Protein AF-A0A844GC72-F1 (afdb_monomer_lite)

Radius of gyration: 29.21 Å; chains: 1; bounding box: 43×80×66 Å

Organism: NCBI:txid2675226

Sequence (151 aa):
MRKPRNVMHNGGTLAPHCAHASPTTEISMTRQHRLGLCTLITAALLAPLSARAASAKATQALNCQVPSAANGYRGNCPYLSDVLKGDKTFRTAFKKTLRANQVPELAGPEGPMSPVNVGNQVYISGNRCEAHNCGSHNYVIIYSPTTQRLA

pLDDT: mean 78.34, std 23.06, range [32.34, 98.0]

Foldseek 3Di:
DDDDDDDDDDDDDDDDDDDDDDDDDDPDDDDDDDDDDDDDDDPDDPPPPPP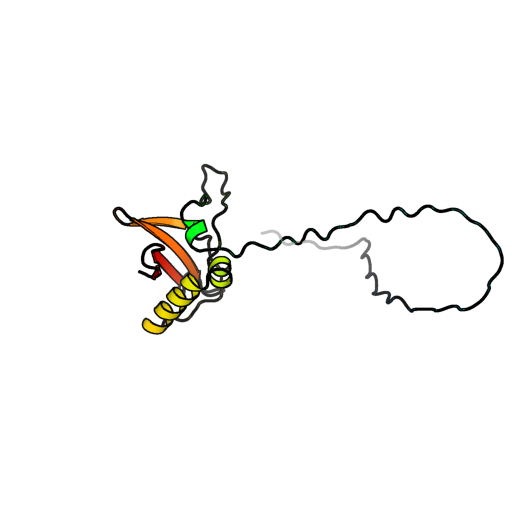PPQQDALVVQQPWDQQDVVVVRDIDAAAPVSNCRRPPLLVVQVVVVCVVVVHDDADADWDGWHWDDDPPAIWIKIKDAHHPPRVPGMDIWTAHPVVSHTD

Secondary structure (DSSP, 8-state):
-------------PPP-PPP---------------------------------PPP-GGGGGS-----GGGTT---PPBHHHHHHH-HHHHHHHHHHHHHTTPPPP-S--PBPEEEEETTEEEEEEEEE-TT-TTTSEEEEEEETTTTEE-

InterPro domains:
  IPR036501 Inhibitor of vertebrate lysozyme superfamily [G3DSA:3.40.1420.10] (76-151)
  IPR036501 Inhibitor of vertebrate lysozyme superfamily [SSF89872] (84-148)
  IPR061272 Inhibitor of vertebrate lysozyme (Ivy)-like domain [PF08816] (90-150)

Structure (mmCIF, N/CA/C/O backbone):
data_AF-A0A844GC72-F1
#
_entry.id   AF-A0A844GC72-F1
#
loop_
_atom_site.group_PDB
_atom_site.id
_atom_site.type_symbol
_atom_site.label_atom_id
_atom_site.label_alt_id
_atom_site.label_comp_id
_atom_site.label_asym_id
_atom_site.label_entity_id
_atom_site.label_seq_id
_atom_site.pdbx_PDB_ins_code
_atom_site.Cartn_x
_atom_site.Cartn_y
_atom_site.Cartn_z
_atom_site.occupancy
_atom_site.B_iso_or_equiv
_atom_site.auth_seq_id
_atom_site.auth_comp_id
_atom_site.auth_asym_id
_atom_site.auth_atom_id
_atom_site.pdbx_PDB_model_num
ATOM 1 N N . MET A 1 1 ? 15.161 1.673 -54.551 1.00 44.09 1 MET A N 1
ATOM 2 C CA . MET A 1 1 ? 16.458 2.341 -54.805 1.00 44.09 1 MET A CA 1
ATOM 3 C C . MET A 1 1 ? 16.216 3.750 -55.332 1.00 44.09 1 MET A C 1
ATOM 5 O O . MET A 1 1 ? 15.608 3.868 -56.384 1.00 44.09 1 MET A O 1
ATOM 9 N N . ARG A 1 2 ? 16.683 4.790 -54.626 1.00 39.84 2 ARG A N 1
ATOM 10 C CA . ARG A 1 2 ? 17.186 6.067 -55.178 1.00 39.84 2 ARG A CA 1
ATOM 11 C C . ARG A 1 2 ? 17.942 6.803 -54.058 1.00 39.84 2 ARG A C 1
ATOM 13 O O . ARG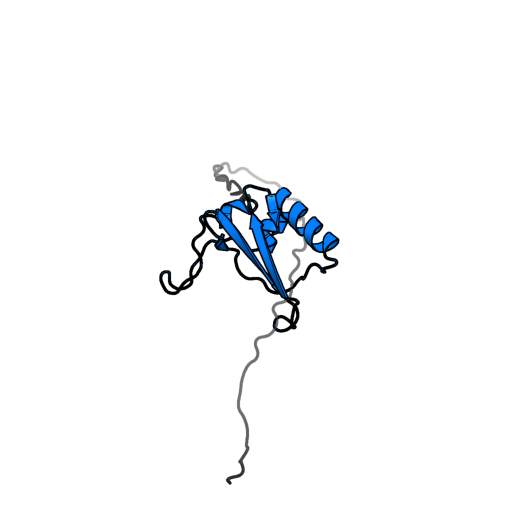 A 1 2 ? 17.446 6.921 -52.945 1.00 39.84 2 ARG A O 1
ATOM 20 N N . LYS A 1 3 ? 19.185 7.167 -54.371 1.00 38.62 3 LYS A N 1
ATOM 21 C CA . LYS A 1 3 ? 20.247 7.753 -53.530 1.00 38.62 3 LYS A CA 1
ATOM 22 C C . LYS A 1 3 ? 20.084 9.295 -53.456 1.00 38.62 3 LYS A C 1
ATOM 24 O O . LYS A 1 3 ? 19.447 9.841 -54.356 1.00 38.62 3 LYS A O 1
ATOM 29 N N . PRO A 1 4 ? 20.615 9.999 -52.431 1.00 46.88 4 PRO A N 1
ATOM 30 C CA . PRO A 1 4 ? 20.234 11.381 -52.128 1.00 46.88 4 PRO A CA 1
ATOM 31 C C . PRO A 1 4 ? 21.091 12.426 -52.863 1.00 46.88 4 PRO A C 1
ATOM 33 O O . PRO A 1 4 ? 22.172 12.119 -53.368 1.00 46.88 4 PRO A O 1
ATOM 36 N N . ARG A 1 5 ? 20.629 13.685 -52.855 1.00 43.41 5 ARG A N 1
ATOM 37 C CA . ARG A 1 5 ? 21.448 14.879 -53.118 1.00 43.41 5 ARG A CA 1
ATOM 38 C C . ARG A 1 5 ? 21.352 15.851 -51.945 1.00 43.41 5 ARG A C 1
ATOM 40 O O . ARG A 1 5 ? 20.260 16.232 -51.544 1.00 43.41 5 ARG A O 1
ATOM 47 N N . ASN A 1 6 ? 22.525 16.245 -51.459 1.00 41.19 6 ASN A N 1
ATOM 48 C CA . ASN A 1 6 ? 22.773 17.450 -50.672 1.00 41.19 6 ASN A CA 1
ATOM 49 C C . ASN A 1 6 ? 22.884 18.667 -51.611 1.00 41.19 6 ASN A C 1
ATOM 51 O O . ASN A 1 6 ? 23.333 18.496 -52.744 1.00 41.19 6 ASN A O 1
ATOM 55 N N . VAL A 1 7 ? 22.536 19.867 -51.124 1.00 42.59 7 VAL A N 1
ATOM 56 C CA . VAL A 1 7 ? 23.452 21.007 -50.851 1.00 42.59 7 VAL A CA 1
ATOM 57 C C . VAL A 1 7 ? 22.656 22.223 -50.309 1.00 42.59 7 VAL A C 1
ATOM 59 O O . VAL A 1 7 ? 21.811 22.785 -50.990 1.00 42.59 7 VAL A O 1
ATOM 62 N N . MET A 1 8 ? 22.958 22.540 -49.042 1.00 34.31 8 MET A N 1
ATOM 63 C CA . MET A 1 8 ? 23.214 23.813 -48.321 1.00 34.31 8 MET A CA 1
ATOM 64 C C . MET A 1 8 ? 22.430 25.152 -48.472 1.00 34.31 8 MET A C 1
ATOM 66 O O . MET A 1 8 ? 22.413 25.773 -49.524 1.00 34.31 8 MET A O 1
ATOM 70 N N . HIS A 1 9 ? 22.066 25.651 -47.268 1.00 39.12 9 HIS A N 1
ATOM 71 C CA . HIS A 1 9 ? 22.298 26.969 -46.609 1.00 39.12 9 HIS A CA 1
ATOM 72 C C . HIS A 1 9 ? 21.443 28.227 -46.886 1.00 39.12 9 HIS A C 1
ATOM 74 O O . HIS A 1 9 ? 21.596 28.892 -47.904 1.00 39.12 9 HIS A O 1
ATOM 80 N N . ASN A 1 10 ? 20.687 28.630 -45.846 1.00 34.66 10 ASN A N 1
ATOM 81 C CA . ASN A 1 10 ? 20.676 29.919 -45.098 1.00 34.66 10 ASN A CA 1
ATOM 82 C C . ASN A 1 10 ? 19.338 30.001 -44.321 1.00 34.66 10 ASN A C 1
ATOM 84 O O . ASN A 1 10 ? 18.323 29.579 -44.855 1.00 34.66 10 ASN A O 1
ATOM 88 N N . GLY A 1 11 ? 19.185 30.500 -43.092 1.00 32.34 11 GLY A N 1
ATOM 89 C CA . GLY A 1 11 ? 20.058 31.146 -42.117 1.00 32.34 11 GLY A CA 1
ATOM 90 C C . GLY A 1 11 ? 19.199 31.618 -40.917 1.00 32.34 11 GLY A C 1
ATOM 91 O O . GLY A 1 11 ? 18.008 31.864 -41.085 1.00 32.34 11 GLY A O 1
ATOM 92 N N . GLY A 1 12 ? 19.828 31.742 -39.739 1.00 32.38 12 GLY A N 1
ATOM 93 C CA . GLY A 1 12 ? 19.401 32.545 -38.574 1.00 32.38 12 GLY A CA 1
ATOM 94 C C . GLY A 1 12 ? 18.366 31.928 -37.613 1.00 32.38 12 GLY A C 1
ATOM 95 O O . GLY A 1 12 ? 17.448 31.243 -38.033 1.00 32.38 12 GLY A O 1
ATOM 96 N N . THR A 1 13 ? 18.403 32.116 -36.291 1.00 36.44 13 THR A N 1
ATOM 97 C CA . THR A 1 13 ? 19.382 32.717 -35.369 1.00 36.44 13 THR A CA 1
ATOM 98 C C . THR A 1 13 ? 19.055 32.150 -33.980 1.00 36.44 13 THR A C 1
ATOM 100 O O . THR A 1 13 ? 17.896 32.162 -33.569 1.00 36.44 13 THR A O 1
ATOM 103 N N . LEU A 1 14 ? 20.065 31.635 -33.270 1.00 40.44 14 LEU A N 1
ATOM 104 C CA . LEU A 1 14 ? 19.975 31.198 -31.873 1.00 40.44 14 LEU A CA 1
ATOM 105 C C . LEU A 1 14 ? 19.797 32.414 -30.950 1.00 40.44 14 LEU A C 1
ATOM 107 O O . LEU A 1 14 ? 20.590 33.353 -31.009 1.00 40.44 14 LEU A O 1
ATOM 111 N N . ALA A 1 15 ? 18.803 32.367 -30.063 1.00 42.31 15 ALA A N 1
ATOM 112 C CA . ALA A 1 15 ? 18.699 33.282 -28.932 1.00 42.31 15 ALA A CA 1
ATOM 113 C C . ALA A 1 15 ? 19.645 32.830 -27.797 1.00 42.31 15 ALA A C 1
ATOM 115 O O . ALA A 1 15 ? 19.631 31.647 -27.442 1.00 42.31 15 ALA A O 1
ATOM 116 N N . PRO A 1 16 ? 20.459 33.736 -27.226 1.00 46.81 16 PRO A N 1
ATOM 117 C CA . PRO A 1 16 ? 21.377 33.430 -26.141 1.00 46.81 16 PRO A CA 1
ATOM 118 C C . PRO A 1 16 ? 20.753 33.618 -24.750 1.00 46.81 16 PRO A C 1
ATOM 120 O O . PRO A 1 16 ? 19.758 34.309 -24.547 1.00 46.81 16 PRO A O 1
ATOM 123 N N . HIS A 1 17 ? 21.416 32.970 -23.799 1.00 41.41 17 HIS A N 1
ATOM 124 C CA . HIS A 1 17 ? 21.236 32.975 -22.354 1.00 41.41 17 HIS A CA 1
ATOM 125 C C . HIS A 1 17 ? 20.965 34.355 -21.722 1.00 41.41 17 HIS A C 1
ATOM 127 O O . HIS A 1 17 ? 21.740 35.289 -21.919 1.00 41.41 17 HIS A O 1
ATOM 133 N N . CYS A 1 18 ? 19.952 34.443 -20.851 1.00 37.19 18 CYS A N 1
ATOM 134 C CA . CYS A 1 18 ? 19.853 35.516 -19.859 1.00 37.19 18 CYS A CA 1
ATOM 135 C C . CYS A 1 18 ? 20.476 35.051 -18.539 1.00 37.19 18 CYS A C 1
ATOM 137 O O . CYS A 1 18 ? 20.050 34.068 -17.932 1.00 37.19 18 CYS A O 1
ATOM 139 N N . ALA A 1 19 ? 21.525 35.769 -18.152 1.00 40.72 19 ALA A N 1
ATOM 140 C CA . ALA A 1 19 ? 22.329 35.577 -16.964 1.00 40.72 19 ALA A CA 1
ATOM 141 C C . ALA A 1 19 ? 21.567 35.894 -15.666 1.00 40.72 19 ALA A C 1
ATOM 143 O O . ALA A 1 19 ? 20.707 36.773 -15.616 1.00 40.72 19 ALA A O 1
ATOM 144 N N . HIS A 1 20 ? 21.960 35.194 -14.601 1.00 42.47 20 HIS A N 1
ATOM 145 C CA . HIS A 1 20 ? 21.686 35.549 -13.215 1.00 42.47 20 HIS A CA 1
ATOM 146 C C . HIS A 1 20 ? 22.207 36.961 -12.914 1.00 42.47 20 HIS A C 1
ATOM 148 O O . HIS A 1 20 ? 23.414 37.195 -12.942 1.00 42.47 20 HIS A O 1
ATOM 154 N N . ALA A 1 21 ? 21.306 37.880 -12.573 1.00 36.00 21 ALA A N 1
ATOM 155 C CA . ALA A 1 21 ? 21.649 39.139 -11.927 1.00 36.00 21 ALA A CA 1
ATOM 156 C C . ALA A 1 21 ? 21.293 39.033 -10.438 1.00 36.00 21 ALA A C 1
ATOM 158 O O . ALA A 1 21 ? 20.122 39.014 -10.059 1.00 36.00 21 ALA A O 1
ATOM 159 N N . SER A 1 22 ? 22.321 38.913 -9.600 1.00 42.62 22 SER A N 1
ATOM 160 C CA . SER A 1 22 ? 22.226 39.095 -8.152 1.00 42.62 22 SER A CA 1
ATOM 161 C C . SER A 1 22 ? 21.855 40.550 -7.844 1.00 42.62 22 SER A C 1
ATOM 163 O O . SER A 1 22 ? 22.472 41.449 -8.417 1.00 42.62 22 SER A O 1
ATOM 165 N N . PRO A 1 23 ? 20.917 40.831 -6.929 1.00 45.06 23 PRO A N 1
ATOM 166 C CA . PRO A 1 23 ? 20.733 42.187 -6.438 1.00 45.06 23 PRO A CA 1
ATOM 167 C C . PRO A 1 23 ? 21.867 42.530 -5.462 1.00 45.06 23 PRO A C 1
ATOM 169 O O . PRO A 1 23 ? 21.928 42.020 -4.345 1.00 45.06 23 PRO A O 1
ATOM 172 N N . THR A 1 24 ? 22.783 43.393 -5.896 1.00 44.91 24 THR A N 1
ATOM 173 C CA . THR A 1 24 ? 23.701 44.125 -5.020 1.00 44.91 24 THR A CA 1
ATOM 174 C C . THR A 1 24 ? 22.910 45.158 -4.225 1.00 44.91 24 THR A C 1
ATOM 176 O O . THR A 1 24 ? 22.351 46.101 -4.783 1.00 44.91 24 THR A O 1
ATOM 179 N N . THR A 1 25 ? 22.860 44.967 -2.912 1.00 46.75 25 THR A N 1
ATOM 180 C CA . THR A 1 25 ? 22.435 45.962 -1.926 1.00 46.75 25 THR A CA 1
ATOM 181 C C . THR A 1 25 ? 23.388 47.157 -1.953 1.00 46.75 25 THR A C 1
ATOM 183 O O . THR A 1 25 ? 24.459 47.111 -1.358 1.00 46.75 25 THR A O 1
ATOM 186 N N . GLU A 1 26 ? 22.992 48.232 -2.627 1.00 42.94 26 GLU A N 1
ATOM 187 C CA . GLU A 1 26 ? 23.563 49.568 -2.436 1.00 42.94 26 GLU A CA 1
ATOM 188 C C . GLU A 1 26 ? 22.691 50.301 -1.408 1.00 42.94 26 GLU A C 1
ATOM 190 O O . GLU A 1 26 ? 21.590 50.767 -1.702 1.00 42.94 26 GLU A O 1
ATOM 195 N N . ILE A 1 27 ? 23.166 50.357 -0.162 1.00 54.66 27 ILE A N 1
ATOM 196 C CA . ILE A 1 27 ? 22.609 51.232 0.872 1.00 54.66 27 ILE A CA 1
ATOM 197 C C . ILE A 1 27 ? 23.229 52.611 0.645 1.00 54.66 27 ILE A C 1
ATOM 199 O O . ILE A 1 27 ? 24.304 52.909 1.159 1.00 54.66 27 ILE A O 1
ATOM 203 N N . SER A 1 28 ? 22.559 53.458 -0.133 1.00 42.75 28 SER A N 1
ATOM 204 C CA . SER A 1 28 ? 22.915 54.874 -0.217 1.00 42.75 28 SER A CA 1
ATOM 205 C C . SER A 1 28 ? 22.238 55.622 0.933 1.00 42.75 28 SER A C 1
ATOM 207 O O . SER A 1 28 ? 21.021 55.818 0.954 1.00 42.75 28 SER A O 1
ATOM 209 N N . MET A 1 29 ? 23.031 55.976 1.944 1.00 45.19 29 MET A N 1
ATOM 210 C CA . MET A 1 29 ? 22.616 56.848 3.039 1.00 45.19 29 MET A CA 1
ATOM 211 C C . MET A 1 29 ? 22.669 58.321 2.621 1.00 45.19 29 MET A C 1
ATOM 213 O O . MET A 1 29 ? 23.551 58.755 1.888 1.00 45.19 29 MET A O 1
ATOM 217 N N . THR A 1 30 ? 21.777 59.092 3.248 1.00 47.47 30 THR A N 1
ATOM 218 C CA . THR A 1 30 ? 21.747 60.559 3.396 1.00 47.47 30 THR A CA 1
ATOM 219 C C . THR A 1 30 ? 21.331 61.412 2.196 1.00 47.47 30 THR A C 1
ATOM 221 O O . THR A 1 30 ? 22.149 61.795 1.373 1.00 47.47 30 THR A O 1
ATOM 224 N N . ARG A 1 31 ? 20.083 61.912 2.245 1.00 45.78 31 ARG A N 1
ATOM 225 C CA . ARG A 1 31 ? 19.823 63.347 2.491 1.00 45.78 31 ARG A CA 1
ATOM 226 C C . ARG A 1 31 ? 18.364 63.585 2.908 1.00 45.78 31 ARG A C 1
ATOM 228 O O . ARG A 1 31 ? 17.444 63.460 2.108 1.00 45.78 31 ARG A O 1
ATOM 235 N N . GLN A 1 32 ? 18.158 63.936 4.177 1.00 56.47 32 GLN A N 1
ATOM 236 C CA . GLN A 1 32 ? 16.898 64.483 4.689 1.00 56.47 32 GLN A CA 1
ATOM 237 C C . GLN A 1 32 ? 16.620 65.839 4.035 1.00 56.47 32 GLN A C 1
ATOM 239 O O . GLN A 1 32 ? 17.508 66.683 4.052 1.00 56.47 32 GLN A O 1
ATOM 244 N N . HIS A 1 33 ? 15.398 66.074 3.541 1.00 41.19 33 HIS A N 1
ATOM 245 C CA . HIS A 1 33 ? 14.696 67.354 3.697 1.00 41.19 33 HIS A CA 1
ATOM 246 C C . HIS A 1 33 ? 13.234 67.293 3.212 1.00 41.19 33 HIS A C 1
ATOM 248 O O . HIS A 1 33 ? 12.963 67.026 2.049 1.00 41.19 33 HIS A O 1
ATOM 254 N N . ARG A 1 34 ? 12.347 67.710 4.130 1.00 48.44 34 ARG A N 1
ATOM 255 C CA . ARG A 1 34 ? 11.058 68.408 3.939 1.00 48.44 34 ARG A CA 1
ATOM 256 C C . ARG A 1 34 ? 9.798 67.602 3.567 1.00 48.44 34 ARG A C 1
ATOM 258 O O . ARG A 1 34 ? 9.571 67.241 2.425 1.00 48.44 34 ARG A O 1
ATOM 265 N N . LEU A 1 35 ? 8.961 67.468 4.606 1.00 52.06 35 LEU A N 1
ATOM 266 C CA . LEU A 1 35 ? 7.497 67.616 4.672 1.00 52.06 35 LEU A CA 1
ATOM 267 C C . LEU A 1 35 ? 6.670 67.266 3.421 1.00 52.06 35 LEU A C 1
ATOM 269 O O . LEU A 1 35 ? 6.651 68.014 2.451 1.00 52.06 35 LEU A O 1
ATOM 273 N N . GLY A 1 36 ? 5.829 66.239 3.559 1.00 50.66 36 GLY A N 1
ATOM 274 C CA . GLY A 1 36 ? 4.710 65.976 2.655 1.00 50.66 36 GLY A CA 1
ATOM 275 C C . GLY A 1 36 ? 3.846 64.814 3.138 1.00 50.66 36 GLY A C 1
ATOM 276 O O . GLY A 1 36 ? 4.044 63.674 2.739 1.00 50.66 36 GLY A O 1
ATOM 277 N N . LEU A 1 37 ? 2.914 65.110 4.040 1.00 55.91 37 LEU A N 1
ATOM 278 C CA . LEU A 1 37 ? 1.870 64.222 4.553 1.00 55.91 37 LEU A CA 1
ATOM 279 C C . LEU A 1 37 ? 0.912 63.814 3.406 1.00 55.91 37 LEU A C 1
ATOM 281 O O . LEU A 1 37 ? 0.159 64.671 2.964 1.00 55.91 37 LEU A O 1
ATOM 285 N N . CYS A 1 38 ? 0.945 62.568 2.908 1.00 52.66 38 CYS A N 1
ATOM 286 C CA . CYS A 1 38 ? -0.210 61.826 2.346 1.00 52.66 38 CYS A CA 1
ATOM 287 C C . CYS A 1 38 ? 0.240 60.555 1.608 1.00 52.66 38 CYS A C 1
ATOM 289 O O . CYS A 1 38 ? 0.640 60.609 0.448 1.00 52.66 38 CYS A O 1
ATOM 291 N N . THR A 1 39 ? 0.091 59.385 2.225 1.00 60.16 39 THR A N 1
ATOM 292 C CA . THR A 1 39 ? -0.401 58.195 1.507 1.00 60.16 39 THR A CA 1
ATOM 293 C C . THR A 1 39 ? -0.896 57.180 2.525 1.00 60.16 39 THR A C 1
ATOM 295 O O . THR A 1 39 ? -0.156 56.670 3.362 1.00 60.16 39 THR A O 1
ATOM 298 N N . LEU A 1 40 ? -2.208 56.984 2.494 1.00 57.28 40 LEU A N 1
ATOM 299 C CA . LEU A 1 40 ? -2.972 56.134 3.387 1.00 57.28 40 LEU A CA 1
ATOM 300 C C . LEU A 1 40 ? -2.575 54.664 3.208 1.00 57.28 40 LEU A C 1
ATOM 302 O O . LEU A 1 40 ? -2.511 54.133 2.102 1.00 57.28 40 LEU A O 1
ATOM 306 N N . ILE A 1 41 ? -2.339 54.028 4.348 1.00 64.31 41 ILE A N 1
ATOM 307 C CA . ILE A 1 41 ? -2.045 52.614 4.547 1.00 64.31 41 ILE A CA 1
ATOM 308 C C . ILE A 1 41 ? -3.170 51.761 3.941 1.00 64.31 41 ILE A C 1
ATOM 310 O O . ILE A 1 41 ? -4.289 51.765 4.444 1.00 64.31 41 ILE A O 1
ATOM 314 N N . THR A 1 42 ? -2.874 50.988 2.895 1.00 63.00 42 THR A N 1
ATOM 315 C CA . THR A 1 42 ? -3.711 49.859 2.442 1.00 63.00 42 THR A CA 1
ATOM 316 C C . THR A 1 42 ? -2.828 48.676 2.041 1.00 63.00 42 THR A C 1
ATOM 318 O O . THR A 1 42 ? -2.753 48.275 0.886 1.00 63.00 42 THR A O 1
ATOM 321 N N . ALA A 1 43 ? -2.145 48.080 3.021 1.00 61.69 43 ALA A N 1
ATOM 322 C CA . ALA A 1 43 ? -1.612 46.729 2.870 1.00 61.69 43 ALA A CA 1
ATOM 323 C C . ALA A 1 43 ? -2.724 45.740 3.250 1.00 61.69 43 ALA A C 1
ATOM 325 O O . ALA A 1 43 ? -2.862 45.350 4.409 1.00 61.69 43 ALA A O 1
ATOM 326 N N . ALA A 1 44 ? -3.575 45.399 2.281 1.00 63.06 44 ALA A N 1
ATOM 327 C CA . ALA A 1 44 ? -4.539 44.319 2.433 1.00 63.06 44 ALA A CA 1
ATOM 328 C C . ALA A 1 44 ? -3.786 43.022 2.772 1.00 63.06 44 ALA A C 1
ATOM 330 O O . ALA A 1 44 ? -2.850 42.635 2.070 1.00 63.06 44 ALA A O 1
ATOM 331 N N . LEU A 1 45 ? -4.181 42.381 3.874 1.00 58.53 45 LEU A N 1
ATOM 332 C CA . LEU A 1 45 ? -3.657 41.102 4.340 1.00 58.53 45 LEU A CA 1
ATOM 333 C C . LEU A 1 45 ? -3.687 40.063 3.208 1.00 58.53 45 LEU A C 1
ATOM 335 O O . LEU A 1 45 ? -4.734 39.499 2.893 1.00 58.53 45 LEU A O 1
ATOM 339 N N . LEU A 1 46 ? -2.521 39.729 2.664 1.00 64.88 46 LEU A N 1
ATOM 340 C CA . LEU A 1 46 ? -2.299 38.428 2.044 1.00 64.88 46 LEU A CA 1
ATOM 341 C C . LEU A 1 46 ? -2.204 37.416 3.188 1.00 64.88 46 LEU A C 1
ATOM 343 O O . LEU A 1 46 ? -1.115 37.107 3.667 1.00 64.88 46 LEU A O 1
ATOM 347 N N . ALA A 1 47 ? -3.348 36.943 3.689 1.00 62.66 47 ALA A N 1
ATOM 348 C CA . ALA A 1 47 ? -3.348 35.782 4.567 1.00 62.66 47 ALA A CA 1
ATOM 349 C C . ALA A 1 47 ? -2.749 34.615 3.762 1.00 62.66 47 ALA A C 1
ATOM 351 O O . ALA A 1 47 ? -3.295 34.282 2.705 1.00 62.66 47 ALA A O 1
ATOM 352 N N . PRO A 1 48 ? -1.632 34.000 4.195 1.00 61.28 48 PRO A N 1
ATOM 353 C CA . PRO A 1 48 ? -1.126 32.822 3.520 1.00 61.28 48 PRO A CA 1
ATOM 354 C C . PRO A 1 48 ? -2.202 31.748 3.653 1.00 61.28 48 PRO A C 1
ATOM 356 O O . PRO A 1 48 ? -2.447 31.238 4.751 1.00 61.28 48 PRO A O 1
ATOM 359 N N . LEU A 1 49 ? -2.866 31.426 2.538 1.00 63.09 49 LEU A N 1
ATOM 360 C CA . LEU A 1 49 ? -3.746 30.273 2.436 1.00 63.09 49 LEU A CA 1
ATOM 361 C C . LEU A 1 49 ? -2.849 29.053 2.644 1.00 63.09 49 LEU A C 1
ATOM 363 O O . LEU A 1 49 ? -2.247 28.514 1.719 1.00 63.09 49 LEU A O 1
ATOM 367 N N . SER A 1 50 ? -2.668 28.685 3.907 1.00 57.50 50 SER A N 1
ATOM 368 C CA . SER A 1 50 ? -1.894 27.526 4.302 1.00 57.50 50 SER A CA 1
ATOM 369 C C . SER A 1 50 ? -2.736 26.328 3.904 1.00 57.50 50 SER A C 1
ATOM 371 O O . SER A 1 50 ? -3.525 25.822 4.701 1.00 57.50 50 SER A O 1
ATOM 373 N N . ALA A 1 51 ? -2.620 25.911 2.643 1.00 55.09 51 ALA A N 1
ATOM 374 C CA . ALA A 1 51 ? -3.132 24.645 2.165 1.00 55.09 51 ALA A CA 1
ATOM 375 C C . ALA A 1 51 ? -2.378 23.554 2.931 1.00 55.09 51 ALA A C 1
ATOM 377 O O . ALA A 1 51 ? -1.355 23.035 2.491 1.00 55.09 51 ALA A O 1
ATOM 378 N N . ARG A 1 52 ? -2.848 23.241 4.144 1.00 55.25 52 ARG A N 1
ATOM 379 C CA . ARG A 1 52 ? -2.482 22.014 4.836 1.00 55.25 52 ARG A CA 1
ATOM 380 C C . ARG A 1 52 ? -2.974 20.900 3.931 1.00 55.25 52 ARG A C 1
ATOM 382 O O . ARG A 1 52 ? -4.161 20.591 3.937 1.00 55.25 52 ARG A O 1
ATOM 389 N N . ALA A 1 53 ? -2.070 20.347 3.126 1.00 59.16 53 ALA A N 1
ATOM 390 C CA . ALA A 1 53 ? -2.326 19.120 2.397 1.00 59.16 53 ALA A CA 1
ATOM 391 C C . ALA A 1 53 ? -2.806 18.096 3.430 1.00 59.16 53 ALA A C 1
ATOM 393 O O . ALA A 1 53 ? -2.044 17.688 4.313 1.00 59.16 53 ALA A O 1
ATOM 394 N N . ALA A 1 54 ? -4.100 17.775 3.398 1.00 66.06 54 ALA A N 1
ATOM 395 C CA . ALA A 1 54 ? -4.659 16.767 4.276 1.00 66.06 54 ALA A CA 1
ATOM 396 C C . ALA A 1 54 ? -3.878 15.474 4.022 1.00 66.06 54 ALA A C 1
ATOM 398 O O . ALA A 1 54 ? -3.758 15.038 2.879 1.00 66.06 54 ALA A O 1
ATOM 399 N N . SER A 1 55 ? -3.287 14.899 5.071 1.00 81.69 55 SER A N 1
ATOM 400 C CA . SER A 1 55 ? -2.566 13.633 4.941 1.00 81.69 55 SER A CA 1
ATOM 401 C C . SER A 1 55 ? -3.516 12.566 4.424 1.00 81.69 55 SER A C 1
ATOM 403 O O . SER A 1 55 ? -4.576 12.359 5.023 1.00 81.69 55 SER A O 1
ATOM 405 N N . ALA A 1 56 ? -3.139 11.901 3.332 1.00 91.81 56 ALA A N 1
ATOM 406 C CA . ALA A 1 56 ? -3.967 10.852 2.776 1.00 91.81 56 ALA A CA 1
ATOM 407 C C . ALA A 1 56 ? -4.088 9.695 3.776 1.00 91.81 56 ALA A C 1
ATOM 409 O O . ALA A 1 56 ? -3.099 9.265 4.375 1.00 91.81 56 ALA A O 1
ATOM 410 N N . LYS A 1 57 ? -5.313 9.213 3.976 1.00 94.50 57 LYS A N 1
ATOM 411 C CA . LYS A 1 57 ? -5.628 8.068 4.836 1.00 94.50 57 LYS A CA 1
ATOM 412 C C . LYS A 1 57 ? -6.062 6.894 3.987 1.00 94.50 57 LYS A C 1
ATOM 414 O O . LYS A 1 57 ? -6.752 7.094 2.992 1.00 94.50 57 LYS A O 1
ATOM 419 N N . ALA A 1 58 ? -5.759 5.674 4.427 1.00 94.06 58 ALA A N 1
ATOM 420 C CA . ALA A 1 58 ? -6.185 4.478 3.707 1.00 94.06 58 ALA A CA 1
ATOM 421 C C . ALA A 1 58 ? -7.710 4.484 3.523 1.00 94.06 58 ALA A C 1
ATOM 423 O O . ALA A 1 58 ? -8.208 4.290 2.423 1.00 94.06 58 ALA A O 1
ATOM 424 N N . THR A 1 59 ? -8.466 4.848 4.562 1.00 94.44 59 THR A N 1
ATOM 425 C CA . THR A 1 59 ? -9.936 4.910 4.511 1.00 94.44 59 THR A CA 1
ATOM 426 C C . THR A 1 59 ? -10.503 5.846 3.440 1.00 94.44 59 THR A C 1
ATOM 428 O O . THR A 1 59 ? -11.652 5.662 3.052 1.00 94.44 59 THR A O 1
ATOM 431 N N . GLN A 1 60 ? -9.737 6.810 2.916 1.00 93.81 60 GLN A N 1
ATOM 432 C CA . GLN A 1 60 ? -10.187 7.639 1.791 1.00 93.81 60 GLN A CA 1
ATOM 433 C C . GLN A 1 60 ? -10.344 6.826 0.502 1.00 93.81 60 GLN A C 1
ATOM 435 O O . GLN A 1 60 ? -11.199 7.148 -0.316 1.00 93.81 60 GLN A O 1
A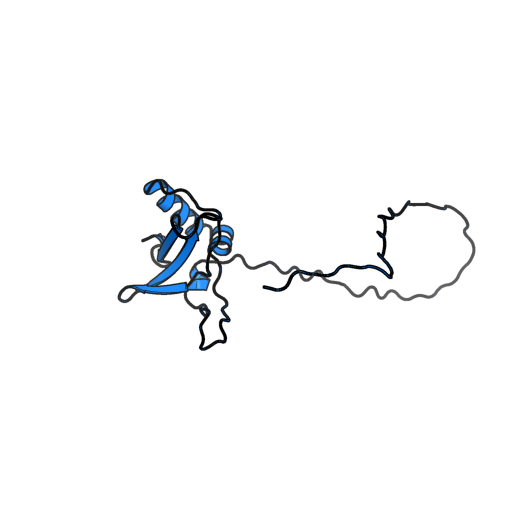TOM 440 N N . ALA A 1 61 ? -9.576 5.746 0.338 1.00 94.25 61 ALA A N 1
ATOM 441 C CA . ALA A 1 61 ? -9.684 4.861 -0.815 1.00 94.25 61 ALA A CA 1
ATOM 442 C C . ALA A 1 61 ? -10.935 3.960 -0.783 1.00 94.25 61 ALA A C 1
ATOM 444 O O . ALA A 1 61 ? -11.256 3.351 -1.794 1.00 94.25 61 ALA A O 1
ATOM 445 N N . LEU A 1 62 ? -11.667 3.876 0.338 1.00 94.19 62 LEU A N 1
ATOM 446 C CA . LEU A 1 62 ? -12.884 3.052 0.424 1.00 94.19 62 LEU A CA 1
ATOM 447 C C . LEU A 1 62 ? -14.032 3.580 -0.440 1.00 94.19 62 LEU A C 1
ATOM 449 O O . LEU A 1 62 ? -14.804 2.795 -0.975 1.00 94.19 62 LEU A O 1
ATOM 453 N N . ASN A 1 63 ? -14.146 4.903 -0.554 1.00 90.69 63 ASN A N 1
ATOM 454 C CA . ASN A 1 63 ? -15.263 5.573 -1.228 1.00 90.69 63 ASN A CA 1
ATOM 455 C C . ASN A 1 63 ? -14.783 6.493 -2.357 1.00 90.69 63 ASN A C 1
ATOM 457 O O . ASN A 1 63 ? -15.493 7.412 -2.765 1.00 90.69 63 ASN A O 1
ATOM 461 N N . CYS A 1 64 ? -13.549 6.304 -2.817 1.00 93.75 64 CYS A N 1
ATOM 462 C CA . CYS A 1 64 ? -12.996 7.121 -3.880 1.00 93.75 64 CYS A CA 1
ATOM 463 C C . CYS A 1 64 ? -13.558 6.709 -5.247 1.00 93.75 64 CYS A C 1
ATOM 465 O O . CYS A 1 64 ? -13.955 5.567 -5.481 1.00 93.75 64 CYS A O 1
ATOM 467 N N . GLN A 1 65 ? -13.563 7.659 -6.173 1.00 95.12 65 GLN A N 1
ATOM 468 C CA . GLN A 1 65 ? -13.909 7.427 -7.560 1.00 95.12 65 GLN A CA 1
ATOM 469 C C . GLN A 1 65 ? -12.677 6.903 -8.302 1.00 95.12 65 GLN A C 1
ATOM 471 O O . GLN A 1 65 ? -11.688 7.621 -8.478 1.00 95.12 65 GLN A O 1
ATOM 476 N N . VAL A 1 66 ? -12.752 5.649 -8.744 1.00 93.81 66 VAL A N 1
ATOM 477 C CA . VAL A 1 66 ? -11.695 4.992 -9.521 1.00 93.81 66 VAL A CA 1
ATOM 478 C C . VAL A 1 66 ? -11.686 5.543 -10.956 1.00 93.81 66 VAL A C 1
ATOM 480 O O . VAL A 1 66 ? -12.761 5.722 -11.538 1.00 93.81 66 VAL A O 1
ATOM 483 N N . PRO A 1 67 ? -10.513 5.806 -11.563 1.00 91.69 67 PRO A N 1
ATOM 484 C CA . PRO A 1 67 ? -10.423 6.140 -12.983 1.00 91.69 67 PRO A CA 1
ATOM 485 C C . PRO A 1 67 ? -11.046 5.050 -13.868 1.00 91.69 67 PRO A C 1
ATOM 487 O O . PRO A 1 67 ? -10.709 3.875 -13.748 1.00 91.69 67 PRO A O 1
ATOM 490 N N . SER A 1 68 ? -11.954 5.427 -14.767 1.00 92.88 68 SER A N 1
ATOM 491 C CA . SER A 1 68 ? -12.660 4.501 -15.662 1.00 92.88 68 SER A CA 1
ATOM 492 C C . SER A 1 68 ? -13.126 5.196 -16.945 1.00 92.88 68 SER A C 1
ATOM 494 O O . SER A 1 68 ? -13.200 6.418 -17.015 1.00 92.88 68 SER A O 1
ATOM 496 N N . ALA A 1 69 ? -13.511 4.441 -17.975 1.00 94.69 69 ALA A N 1
ATOM 497 C CA . ALA A 1 69 ? -14.079 5.047 -19.185 1.00 94.69 69 ALA A CA 1
ATOM 498 C C . ALA A 1 69 ? -15.342 5.885 -18.882 1.00 94.69 69 ALA A C 1
ATOM 500 O O . ALA A 1 69 ? -15.527 6.955 -19.456 1.00 94.69 69 ALA A O 1
ATOM 501 N N . ALA A 1 70 ? -16.160 5.449 -17.915 1.00 93.38 70 ALA A N 1
ATOM 502 C CA . ALA A 1 70 ? -17.403 6.119 -17.523 1.00 93.38 70 ALA A CA 1
ATOM 503 C C . ALA A 1 70 ? -17.197 7.530 -16.941 1.00 93.38 70 ALA A C 1
ATOM 505 O O . ALA A 1 70 ? -18.122 8.338 -16.948 1.00 93.38 70 ALA A O 1
ATOM 506 N N . ASN A 1 71 ? -15.996 7.844 -16.450 1.00 92.50 71 ASN A N 1
ATOM 507 C CA . ASN A 1 71 ? -15.646 9.166 -15.928 1.00 92.50 71 ASN A CA 1
ATOM 508 C C . ASN A 1 71 ? -14.487 9.825 -16.691 1.00 92.50 71 ASN A C 1
ATOM 510 O O . ASN A 1 71 ? -13.810 10.699 -16.148 1.00 92.50 71 ASN A O 1
ATOM 514 N N . GLY A 1 72 ? -14.248 9.412 -17.943 1.00 95.06 72 GLY A N 1
ATOM 515 C CA . GLY A 1 72 ? -13.178 9.965 -18.777 1.00 95.06 72 GLY A CA 1
ATOM 516 C C . GLY A 1 72 ? -11.782 9.745 -18.189 1.00 95.06 72 GLY A C 1
ATOM 517 O O . GLY A 1 72 ? -10.925 10.616 -18.310 1.00 95.06 72 GLY A O 1
ATOM 518 N N . TYR A 1 73 ? -11.572 8.614 -17.513 1.00 91.19 73 TYR A N 1
ATOM 519 C CA . TYR A 1 73 ? -10.339 8.237 -16.816 1.00 91.19 73 TYR A CA 1
ATOM 520 C C . TYR A 1 73 ? -9.925 9.210 -15.704 1.00 91.19 73 TYR A C 1
ATOM 522 O O . TYR A 1 73 ? -8.747 9.324 -15.366 1.00 91.19 73 TYR A O 1
ATOM 530 N N . ARG A 1 74 ? -10.896 9.898 -15.094 1.00 92.06 74 ARG A N 1
ATOM 531 C CA . ARG A 1 74 ? -10.671 10.775 -13.939 1.00 92.06 74 ARG A CA 1
ATOM 532 C C . ARG A 1 74 ? -10.964 10.021 -12.647 1.00 92.06 74 ARG A C 1
ATOM 534 O O . ARG A 1 74 ? -11.963 9.323 -12.543 1.00 92.06 74 ARG A O 1
ATOM 541 N N . GLY A 1 75 ? -10.132 10.199 -11.632 1.00 92.56 75 GLY A N 1
ATOM 542 C CA . GLY A 1 75 ? -10.367 9.626 -10.310 1.00 92.56 75 GLY A CA 1
ATOM 543 C C . GLY A 1 75 ? -9.767 10.483 -9.209 1.00 92.56 75 GLY A C 1
ATOM 544 O O . GLY A 1 75 ? -8.995 11.402 -9.481 1.00 92.56 75 GLY A O 1
ATOM 545 N N . ASN A 1 76 ? -10.147 10.194 -7.969 1.00 94.31 76 ASN A N 1
ATOM 546 C CA . ASN A 1 76 ? -9.669 10.911 -6.782 1.00 94.31 76 ASN A CA 1
ATOM 547 C C . ASN A 1 76 ? -9.112 9.974 -5.701 1.00 94.31 76 ASN A C 1
ATOM 549 O O . ASN A 1 76 ? -8.920 10.387 -4.558 1.00 94.31 76 ASN A O 1
ATOM 553 N N . CYS A 1 77 ? -8.882 8.710 -6.048 1.00 95.81 77 CYS A N 1
ATOM 554 C CA . CYS A 1 77 ? -8.290 7.758 -5.130 1.00 95.81 77 CYS A CA 1
ATOM 555 C C . CYS A 1 77 ? -6.829 8.114 -4.822 1.00 95.81 77 CYS A C 1
ATOM 557 O O . CYS A 1 77 ? -6.091 8.480 -5.741 1.00 95.81 77 CYS A O 1
ATOM 559 N N . PRO A 1 78 ? -6.396 8.001 -3.554 1.00 96.00 78 PRO A N 1
ATOM 560 C CA . PRO A 1 78 ? -5.031 8.332 -3.173 1.00 96.00 78 PRO A CA 1
ATOM 561 C C . PRO A 1 78 ? -4.042 7.298 -3.718 1.00 96.00 78 PRO A C 1
ATOM 563 O O . PRO A 1 78 ? -4.381 6.121 -3.871 1.00 96.00 78 PRO A O 1
ATOM 566 N N . TYR A 1 79 ? -2.803 7.716 -3.962 1.00 96.06 79 TYR A N 1
ATOM 567 C CA . TYR A 1 79 ? -1.724 6.793 -4.297 1.00 96.06 79 TYR A CA 1
ATOM 568 C C . TYR A 1 79 ? -1.167 6.110 -3.044 1.00 96.06 79 TYR A C 1
ATOM 570 O O . TYR A 1 79 ? -1.293 6.610 -1.921 1.00 96.06 79 TYR A O 1
ATOM 578 N N . LEU A 1 80 ? -0.526 4.952 -3.230 1.00 96.19 80 LEU A N 1
ATOM 579 C CA . LEU A 1 80 ? 0.060 4.194 -2.126 1.00 96.19 80 LEU A CA 1
ATOM 580 C C . LEU A 1 80 ? 1.114 5.017 -1.363 1.00 96.19 80 LEU A C 1
ATOM 582 O O . LEU A 1 80 ? 1.133 4.982 -0.133 1.00 96.19 80 LEU A O 1
ATOM 586 N N . SER A 1 81 ? 1.956 5.799 -2.044 1.00 95.88 81 SER A N 1
ATOM 587 C CA . SER A 1 81 ? 2.935 6.680 -1.390 1.00 95.88 81 SER A CA 1
ATOM 588 C C . SER A 1 81 ? 2.288 7.758 -0.518 1.00 95.88 81 SER A C 1
ATOM 590 O O . SER A 1 81 ? 2.760 7.994 0.599 1.00 95.88 81 SER A O 1
ATOM 592 N N . ASP A 1 82 ? 1.185 8.358 -0.971 1.00 95.69 82 ASP A N 1
ATOM 593 C CA . ASP A 1 82 ? 0.443 9.361 -0.205 1.00 95.69 82 ASP A CA 1
ATOM 594 C C . ASP A 1 82 ? -0.101 8.757 1.091 1.00 95.69 82 ASP A C 1
ATOM 596 O O . ASP A 1 82 ? 0.072 9.328 2.173 1.00 95.69 82 ASP A O 1
ATOM 600 N N . VAL A 1 83 ? -0.704 7.567 1.002 1.00 96.56 83 VAL A N 1
ATOM 601 C CA . VAL A 1 83 ? -1.235 6.850 2.168 1.00 96.56 83 VAL A CA 1
ATOM 602 C C . VAL A 1 83 ? -0.108 6.389 3.091 1.00 96.56 83 VAL A C 1
ATOM 604 O O . VAL A 1 83 ? -0.199 6.562 4.305 1.00 96.56 83 VAL A O 1
ATOM 607 N N . LEU A 1 84 ? 1.002 5.870 2.556 1.00 95.94 84 LEU A N 1
ATOM 608 C CA . LEU A 1 84 ? 2.175 5.517 3.361 1.00 95.94 84 LEU A CA 1
ATOM 609 C C . LEU A 1 84 ? 2.731 6.729 4.103 1.00 95.94 84 LEU A C 1
ATOM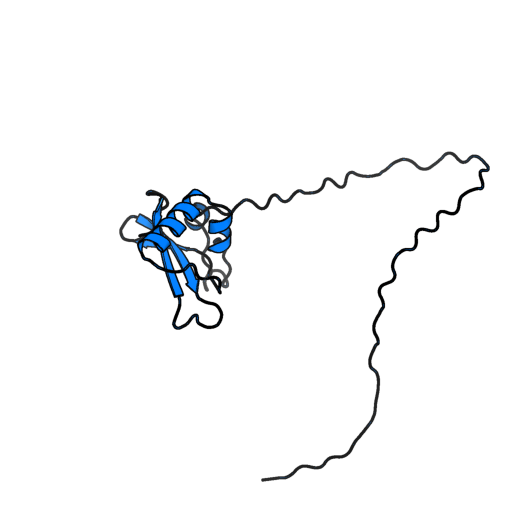 611 O O . LEU A 1 84 ? 3.201 6.583 5.231 1.00 95.94 84 LEU A O 1
ATOM 615 N N . LYS A 1 85 ? 2.692 7.922 3.509 1.00 95.69 85 LYS A N 1
ATOM 616 C CA . LYS A 1 85 ? 3.136 9.161 4.152 1.00 95.69 85 LYS A CA 1
ATOM 617 C C . LYS A 1 85 ? 2.154 9.616 5.233 1.00 95.69 85 LYS A C 1
ATOM 619 O O . LYS A 1 85 ? 2.607 9.946 6.336 1.00 95.69 85 LYS A O 1
ATOM 624 N N . GLY A 1 86 ? 0.855 9.604 4.936 1.00 95.56 86 GLY A N 1
ATOM 625 C CA . GLY A 1 86 ? -0.181 10.223 5.763 1.00 95.56 86 GLY A CA 1
ATOM 626 C C . GLY A 1 86 ? -0.873 9.333 6.795 1.00 95.56 86 GLY A C 1
ATOM 627 O O . GLY A 1 86 ? -1.418 9.847 7.774 1.00 95.56 86 GLY A O 1
ATOM 628 N N . ASP A 1 87 ? -0.798 8.011 6.653 1.00 96.88 87 ASP A N 1
ATOM 629 C CA . ASP A 1 87 ? -1.479 7.053 7.522 1.00 96.88 87 ASP A CA 1
ATOM 630 C C . ASP A 1 87 ? -0.475 6.175 8.281 1.00 96.88 87 ASP A C 1
ATOM 632 O O . ASP A 1 87 ? 0.096 5.210 7.765 1.00 96.88 87 ASP A O 1
ATOM 636 N N . LYS A 1 88 ? -0.245 6.511 9.557 1.00 96.88 88 LYS A N 1
ATOM 637 C CA . LYS A 1 88 ? 0.696 5.777 10.419 1.00 96.88 88 LYS A CA 1
ATOM 638 C C . LYS A 1 88 ? 0.272 4.320 10.627 1.00 96.88 88 LYS A C 1
ATOM 640 O O . LYS A 1 88 ? 1.144 3.449 10.685 1.00 96.88 88 LYS A O 1
ATOM 645 N N . THR A 1 89 ? -1.025 4.060 10.768 1.00 96.88 89 THR A N 1
ATOM 646 C CA . THR A 1 89 ? -1.553 2.716 11.032 1.00 96.88 89 THR A CA 1
ATOM 647 C C . THR A 1 89 ? -1.323 1.833 9.819 1.00 96.88 89 THR A C 1
ATOM 649 O O . THR A 1 89 ? -0.688 0.782 9.934 1.00 96.88 89 THR A O 1
ATOM 652 N N . PHE A 1 90 ? -1.716 2.321 8.643 1.00 97.31 90 PHE A N 1
ATOM 653 C CA . PHE A 1 90 ? -1.460 1.643 7.380 1.00 97.31 90 PHE A CA 1
ATOM 654 C C . PHE A 1 90 ? 0.040 1.415 7.150 1.00 97.31 90 PHE A C 1
ATOM 656 O O . PHE A 1 90 ? 0.462 0.283 6.922 1.00 97.31 90 PHE A O 1
ATOM 663 N N . ARG A 1 91 ? 0.877 2.454 7.304 1.00 97.69 91 ARG A N 1
ATOM 664 C CA . ARG A 1 91 ? 2.340 2.346 7.154 1.00 97.69 91 ARG A CA 1
ATOM 665 C C . ARG A 1 91 ? 2.942 1.293 8.084 1.00 97.69 91 ARG A C 1
ATOM 667 O O . ARG A 1 91 ? 3.870 0.586 7.696 1.00 97.69 91 ARG A O 1
ATOM 674 N N . THR A 1 92 ? 2.437 1.182 9.311 1.00 97.81 92 THR A N 1
ATOM 675 C CA . THR A 1 92 ? 2.908 0.178 10.274 1.00 97.81 92 THR A CA 1
ATOM 676 C C . THR A 1 92 ? 2.538 -1.232 9.825 1.00 97.81 92 THR A C 1
ATOM 678 O O . THR A 1 92 ? 3.405 -2.107 9.823 1.00 97.81 92 THR A O 1
ATOM 681 N N . ALA A 1 93 ? 1.284 -1.442 9.411 1.00 98.00 93 ALA A N 1
ATOM 682 C CA . ALA A 1 93 ? 0.814 -2.725 8.897 1.00 98.00 93 ALA A CA 1
ATOM 683 C C . ALA A 1 93 ? 1.601 -3.143 7.646 1.00 98.00 93 ALA A C 1
ATOM 685 O O . ALA A 1 93 ? 2.152 -4.240 7.611 1.00 98.00 93 ALA A O 1
ATOM 686 N N . PHE A 1 94 ? 1.747 -2.233 6.682 1.00 97.81 94 PHE A N 1
ATOM 687 C CA . PHE A 1 94 ? 2.494 -2.442 5.443 1.00 97.81 94 PHE A CA 1
ATOM 688 C C . PHE A 1 94 ? 3.937 -2.883 5.714 1.00 97.81 94 PHE A C 1
ATOM 690 O O . PHE A 1 94 ? 4.351 -3.968 5.309 1.00 97.81 94 PHE A O 1
ATOM 697 N N . LYS A 1 95 ? 4.689 -2.097 6.497 1.00 97.38 95 LYS A N 1
ATOM 698 C CA . LYS A 1 95 ? 6.088 -2.416 6.817 1.00 97.38 95 LYS A CA 1
ATOM 699 C C . LYS A 1 95 ? 6.228 -3.715 7.609 1.00 97.38 95 LYS A C 1
ATOM 701 O O . LYS A 1 95 ? 7.222 -4.420 7.454 1.00 97.38 95 LYS A O 1
ATOM 706 N N . LYS A 1 96 ? 5.267 -4.028 8.484 1.00 97.75 96 LYS A N 1
ATOM 707 C CA . LYS A 1 96 ? 5.254 -5.292 9.229 1.00 97.75 96 LYS A CA 1
ATOM 708 C C . LYS A 1 96 ? 5.078 -6.480 8.284 1.00 97.75 96 LYS A C 1
ATOM 710 O O . LYS A 1 96 ? 5.837 -7.435 8.406 1.00 97.75 96 LYS A O 1
ATOM 715 N N . THR A 1 97 ? 4.128 -6.406 7.354 1.00 97.50 97 THR A N 1
ATOM 716 C CA . THR A 1 97 ? 3.860 -7.474 6.383 1.00 97.50 97 THR A CA 1
ATOM 717 C C . THR A 1 97 ? 5.041 -7.694 5.445 1.00 97.50 97 THR A C 1
ATOM 719 O O . THR A 1 97 ? 5.451 -8.838 5.272 1.00 97.50 97 THR A O 1
ATOM 722 N N . LEU A 1 98 ? 5.645 -6.629 4.907 1.00 96.69 98 LEU A N 1
ATOM 723 C CA . LEU A 1 98 ? 6.827 -6.761 4.051 1.00 96.69 98 LEU A CA 1
ATOM 724 C C . LEU A 1 98 ? 7.984 -7.462 4.774 1.00 96.69 98 LEU A C 1
ATOM 726 O O . LEU A 1 98 ? 8.523 -8.443 4.268 1.00 96.69 98 LEU A O 1
ATOM 730 N N . ARG A 1 99 ? 8.308 -7.029 6.002 1.00 97.56 99 ARG A N 1
ATOM 731 C CA . ARG A 1 99 ? 9.362 -7.667 6.808 1.00 97.56 99 ARG A CA 1
ATOM 732 C C . ARG A 1 99 ? 9.065 -9.131 7.117 1.00 97.56 99 ARG A C 1
ATOM 734 O O . ARG A 1 99 ? 9.961 -9.955 7.001 1.00 97.56 99 ARG A O 1
ATOM 741 N N . ALA A 1 100 ? 7.831 -9.450 7.511 1.00 97.19 100 ALA A N 1
ATOM 742 C CA . ALA A 1 100 ? 7.441 -10.819 7.853 1.00 97.19 100 ALA A CA 1
ATOM 743 C C . ALA A 1 100 ? 7.581 -11.783 6.664 1.00 97.19 100 ALA A C 1
ATOM 745 O O . ALA A 1 100 ? 7.921 -12.944 6.861 1.00 97.19 100 ALA A O 1
ATOM 746 N N . ASN A 1 101 ? 7.363 -11.288 5.445 1.00 96.38 101 ASN A N 1
ATOM 747 C CA . ASN A 1 101 ? 7.465 -12.075 4.218 1.00 96.38 101 ASN A CA 1
ATOM 748 C C . ASN A 1 101 ? 8.817 -11.927 3.504 1.00 96.38 101 ASN A C 1
ATOM 750 O O . ASN A 1 101 ? 8.982 -12.473 2.421 1.00 96.38 101 ASN A O 1
ATOM 754 N N . GLN A 1 102 ? 9.778 -11.198 4.087 1.00 97.12 102 GLN A N 1
ATOM 755 C CA . GLN A 1 102 ? 11.091 -10.931 3.479 1.00 97.12 102 GLN A CA 1
ATOM 756 C C . GLN A 1 102 ? 10.987 -10.275 2.085 1.00 97.12 102 GLN A C 1
ATOM 758 O O . GLN A 1 102 ? 11.837 -10.476 1.222 1.00 97.12 102 GLN A O 1
ATOM 763 N N . VAL A 1 103 ? 9.944 -9.466 1.873 1.00 95.19 103 VAL A N 1
ATOM 764 C CA . VAL A 1 103 ? 9.706 -8.729 0.625 1.00 95.19 103 VAL A CA 1
ATOM 765 C C . VAL A 1 103 ? 10.299 -7.321 0.756 1.00 95.19 103 VAL A C 1
ATOM 767 O O . VAL A 1 103 ? 9.999 -6.630 1.736 1.00 95.19 103 VAL A O 1
ATOM 770 N N . PRO A 1 104 ? 11.122 -6.855 -0.200 1.00 94.62 104 PRO A N 1
ATOM 771 C CA . PRO A 1 104 ? 11.642 -5.494 -0.176 1.00 94.62 104 PRO A CA 1
ATOM 772 C C . PRO A 1 104 ? 10.543 -4.467 -0.477 1.00 94.62 104 PRO A C 1
ATOM 774 O O . PRO A 1 104 ? 9.629 -4.700 -1.270 1.00 94.62 104 PRO A O 1
ATOM 777 N N . GLU A 1 105 ? 10.650 -3.284 0.126 1.00 95.31 105 GLU A N 1
ATOM 778 C CA . GLU A 1 105 ? 9.814 -2.154 -0.274 1.00 95.31 105 GLU A CA 1
ATOM 779 C C . GLU A 1 105 ? 10.309 -1.616 -1.623 1.00 95.31 105 GLU A C 1
ATOM 781 O O . GLU A 1 105 ? 11.437 -1.143 -1.741 1.00 95.31 105 GLU A O 1
ATOM 786 N N . LEU A 1 106 ? 9.458 -1.697 -2.645 1.00 95.50 106 LEU A N 1
ATOM 787 C CA . LEU A 1 106 ? 9.741 -1.146 -3.969 1.00 95.50 106 LEU A CA 1
ATOM 788 C C . LEU A 1 106 ? 9.596 0.386 -3.962 1.00 95.50 106 LEU A C 1
ATOM 790 O O . LEU A 1 106 ? 8.770 0.933 -3.226 1.00 95.50 106 LEU A O 1
ATOM 794 N N . ALA A 1 107 ? 10.375 1.072 -4.800 1.00 90.19 107 ALA A N 1
ATOM 795 C CA . ALA A 1 107 ? 10.415 2.538 -4.905 1.00 90.19 107 ALA A CA 1
ATOM 796 C C . ALA A 1 107 ? 10.181 3.046 -6.344 1.00 90.19 107 ALA A C 1
ATOM 798 O O . ALA A 1 107 ? 10.749 4.055 -6.752 1.00 90.19 107 ALA A O 1
ATOM 799 N N . GLY A 1 108 ? 9.389 2.320 -7.134 1.00 95.00 108 GLY A N 1
ATOM 800 C CA . GLY A 1 108 ? 9.067 2.674 -8.515 1.00 95.00 108 GLY A CA 1
ATOM 801 C C . GLY A 1 108 ? 7.612 3.109 -8.715 1.00 95.00 108 GLY A C 1
ATOM 802 O O . GLY A 1 108 ? 6.947 3.512 -7.757 1.00 95.00 108 GLY A O 1
ATOM 803 N N . PRO A 1 109 ? 7.124 3.051 -9.968 1.00 97.12 109 PRO A N 1
ATOM 804 C CA . PRO A 1 109 ? 5.771 3.461 -10.319 1.00 97.12 109 PRO A CA 1
ATOM 805 C C . PRO A 1 109 ? 4.689 2.736 -9.513 1.00 97.12 109 PRO A C 1
ATOM 807 O O . PRO A 1 109 ? 4.822 1.567 -9.143 1.00 97.12 109 PRO A O 1
ATOM 810 N N . GLU A 1 110 ? 3.588 3.438 -9.284 1.00 96.19 110 GLU A N 1
ATOM 811 C CA . GLU A 1 110 ? 2.404 2.943 -8.589 1.00 96.19 110 GLU A CA 1
ATOM 812 C C . GLU A 1 110 ? 1.139 3.506 -9.237 1.00 96.19 110 GLU A C 1
ATOM 814 O O . GLU A 1 110 ? 1.146 4.590 -9.823 1.00 96.19 110 GLU A O 1
ATOM 819 N N . GLY A 1 111 ? 0.052 2.750 -9.140 1.00 93.94 111 GLY A N 1
ATOM 820 C CA . GLY A 1 111 ? -1.288 3.203 -9.478 1.00 93.94 111 GLY A CA 1
ATOM 821 C C . GLY A 1 111 ? -2.012 3.795 -8.266 1.00 93.94 111 GLY A C 1
ATOM 822 O O . GLY A 1 111 ? -1.577 3.621 -7.120 1.00 93.94 111 GLY A O 1
ATOM 823 N N . PRO A 1 112 ? -3.145 4.481 -8.497 1.00 95.19 112 PRO A N 1
ATOM 824 C CA . PRO A 1 112 ? -4.017 4.882 -7.408 1.00 95.19 112 PRO A CA 1
ATOM 825 C C . PRO A 1 112 ? -4.550 3.639 -6.688 1.00 95.19 112 PRO A C 1
ATOM 827 O O . PRO A 1 112 ? -4.841 2.614 -7.311 1.00 95.19 112 PRO A O 1
ATOM 830 N N . MET A 1 113 ? -4.704 3.732 -5.371 1.00 96.75 113 MET A N 1
ATOM 831 C CA . MET A 1 113 ? -5.385 2.694 -4.604 1.00 96.75 113 MET A CA 1
ATOM 832 C C . MET A 1 113 ? -6.863 2.631 -5.009 1.00 96.75 113 MET A C 1
ATOM 834 O O . MET A 1 113 ? -7.407 3.584 -5.555 1.00 96.75 113 MET A O 1
ATOM 838 N N . SER A 1 114 ? -7.541 1.519 -4.760 1.00 96.06 114 SER A N 1
ATOM 839 C CA . SER A 1 114 ? -8.957 1.377 -5.116 1.00 96.06 114 SER A CA 1
ATOM 840 C C . SER A 1 114 ? -9.693 0.452 -4.153 1.00 96.06 114 SER A C 1
ATOM 842 O O . SER A 1 114 ? -9.068 -0.440 -3.569 1.00 96.06 114 SER A O 1
ATOM 844 N N . PRO A 1 115 ? -11.008 0.642 -3.963 1.00 95.94 115 PRO A N 1
ATOM 845 C CA . PRO A 1 115 ? -11.807 -0.308 -3.213 1.00 95.94 115 PRO A CA 1
ATOM 846 C C . PRO A 1 115 ? -11.957 -1.599 -4.022 1.00 95.94 115 PRO A C 1
ATOM 848 O O . PRO A 1 115 ? -12.187 -1.570 -5.231 1.00 95.94 115 PRO A O 1
ATOM 851 N N . VAL A 1 116 ? -11.848 -2.739 -3.348 1.00 95.06 116 VAL A N 1
ATOM 852 C CA . VAL A 1 116 ? -12.077 -4.062 -3.934 1.00 95.06 116 VAL A CA 1
ATOM 853 C C . VAL A 1 116 ? -12.972 -4.885 -3.018 1.00 95.06 116 VAL A C 1
ATOM 855 O O . VAL A 1 116 ? -12.792 -4.895 -1.801 1.00 95.06 116 VAL A O 1
ATOM 858 N N . ASN A 1 117 ? -13.944 -5.581 -3.599 1.00 93.44 117 ASN A N 1
ATOM 859 C CA . ASN A 1 117 ? -14.842 -6.456 -2.852 1.00 93.44 117 ASN A CA 1
ATOM 860 C C . ASN A 1 117 ? -14.236 -7.858 -2.766 1.00 93.44 117 ASN A C 1
ATOM 862 O O . ASN A 1 117 ? -13.933 -8.464 -3.792 1.00 93.44 117 ASN A O 1
ATOM 866 N N . VAL A 1 118 ? -14.089 -8.378 -1.549 1.00 90.12 118 VAL A N 1
ATOM 867 C CA . VAL A 1 118 ? -13.668 -9.759 -1.285 1.00 90.12 118 VAL A CA 1
ATOM 868 C C . VAL A 1 118 ? -14.731 -10.397 -0.398 1.00 90.12 118 VAL A C 1
ATOM 870 O O . VAL A 1 118 ? -14.865 -10.068 0.782 1.00 90.12 118 VAL A O 1
ATOM 873 N N . GLY A 1 119 ? -15.545 -11.274 -0.989 1.00 89.00 119 GLY A N 1
ATOM 874 C CA . GLY A 1 119 ? -16.771 -11.753 -0.349 1.00 89.00 119 GLY A CA 1
ATOM 875 C C . GLY A 1 119 ? -17.702 -10.585 -0.003 1.00 89.00 119 GLY A C 1
ATOM 876 O O . GLY A 1 119 ? -17.979 -9.738 -0.849 1.00 89.00 119 GLY A O 1
ATOM 877 N N . ASN A 1 120 ? -18.140 -10.516 1.256 1.00 90.62 120 ASN A N 1
ATOM 878 C CA . ASN A 1 120 ? -19.053 -9.475 1.752 1.00 90.62 120 ASN A CA 1
ATOM 879 C C . ASN A 1 120 ? -18.320 -8.284 2.397 1.00 90.62 120 ASN A C 1
ATOM 881 O O . ASN A 1 120 ? -18.929 -7.505 3.130 1.00 90.62 120 ASN A O 1
ATOM 885 N N . GLN A 1 121 ? -17.006 -8.164 2.189 1.00 91.44 121 GLN A N 1
ATOM 886 C CA . GLN A 1 121 ? -16.180 -7.123 2.794 1.00 91.44 121 GLN A CA 1
ATOM 887 C C . GLN A 1 121 ? -15.459 -6.297 1.729 1.00 91.44 121 GLN A C 1
ATOM 889 O O . GLN A 1 121 ? -14.979 -6.820 0.723 1.00 91.44 121 GLN A O 1
ATOM 894 N N . VAL A 1 122 ? -15.359 -4.992 1.986 1.00 94.00 122 VAL A N 1
ATOM 895 C CA . VAL A 1 122 ? -14.608 -4.056 1.147 1.00 94.00 122 VAL A CA 1
ATOM 896 C C . VAL A 1 122 ? -13.196 -3.918 1.704 1.00 94.00 122 VAL A C 1
ATOM 898 O O . VAL A 1 122 ? -12.996 -3.560 2.867 1.00 94.00 122 VAL A O 1
ATOM 901 N N . TYR A 1 123 ? -12.219 -4.188 0.852 1.00 96.50 123 TYR A N 1
ATOM 902 C CA . TYR A 1 123 ? -10.800 -3.986 1.096 1.00 96.50 123 TYR A CA 1
ATOM 903 C C . TYR A 1 123 ? -10.290 -2.844 0.225 1.00 96.50 123 TYR A C 1
ATOM 905 O O . TYR A 1 123 ? -10.979 -2.355 -0.668 1.00 96.50 123 TYR A O 1
ATOM 913 N N . ILE A 1 124 ? -9.057 -2.427 0.477 1.00 97.00 124 ILE A N 1
ATOM 914 C CA . ILE A 1 124 ? -8.348 -1.480 -0.374 1.00 97.00 124 ILE A CA 1
ATOM 915 C C . ILE A 1 124 ? -7.210 -2.219 -1.061 1.00 97.00 124 ILE A C 1
ATOM 917 O O . ILE A 1 124 ? -6.365 -2.809 -0.388 1.00 97.00 124 ILE A O 1
ATOM 921 N N . SER A 1 125 ? -7.178 -2.145 -2.386 1.00 97.38 125 SER A N 1
ATOM 922 C CA . SER A 1 125 ? -6.072 -2.616 -3.206 1.00 97.38 125 SER A CA 1
ATOM 923 C C . SER A 1 125 ? -5.136 -1.469 -3.559 1.00 97.38 125 SER A C 1
ATOM 925 O O . SER A 1 125 ? -5.575 -0.350 -3.825 1.00 97.38 125 SER A O 1
ATOM 927 N N . GLY A 1 126 ? -3.840 -1.745 -3.574 1.00 96.56 126 GLY A N 1
ATOM 928 C CA . GLY A 1 126 ? -2.816 -0.856 -4.109 1.00 96.56 126 GLY A CA 1
ATOM 929 C C . GLY A 1 126 ? -1.741 -1.677 -4.798 1.00 96.56 126 GLY A C 1
ATOM 930 O O . GLY A 1 126 ? -1.607 -2.871 -4.540 1.00 96.56 126 GLY A O 1
ATOM 931 N N . ASN A 1 127 ? -0.958 -1.054 -5.667 1.00 96.88 127 ASN A N 1
ATOM 932 C CA . ASN A 1 127 ? 0.157 -1.719 -6.322 1.00 96.88 127 ASN A CA 1
ATOM 933 C C . ASN A 1 127 ? 1.388 -0.821 -6.330 1.00 96.88 127 ASN A C 1
ATOM 935 O O . ASN A 1 127 ? 1.298 0.398 -6.187 1.00 96.88 127 ASN A O 1
ATOM 939 N N . ARG A 1 128 ? 2.548 -1.447 -6.483 1.00 96.94 128 ARG A N 1
ATOM 940 C CA . ARG A 1 128 ? 3.791 -0.755 -6.794 1.00 96.94 128 ARG A CA 1
ATOM 941 C C . ARG A 1 128 ? 4.726 -1.710 -7.507 1.00 96.94 128 ARG A C 1
ATOM 943 O O . ARG A 1 128 ? 4.696 -2.916 -7.266 1.00 96.94 128 ARG A O 1
ATOM 950 N N . CYS A 1 129 ? 5.574 -1.160 -8.356 1.00 97.19 129 CYS A N 1
ATOM 951 C CA . CYS A 1 129 ? 6.641 -1.901 -8.994 1.00 97.19 129 CYS A CA 1
ATOM 952 C C . CYS A 1 129 ? 8.030 -1.320 -8.739 1.00 97.19 129 CYS A C 1
ATOM 954 O O . CYS A 1 129 ? 8.189 -0.215 -8.221 1.00 97.19 129 CYS A O 1
ATOM 956 N N . GLU A 1 130 ? 9.050 -2.097 -9.091 1.00 97.31 130 GLU A N 1
ATOM 957 C CA . GLU A 1 130 ? 10.424 -1.631 -9.191 1.00 97.31 130 GLU A CA 1
ATOM 958 C C . GLU A 1 130 ? 10.576 -0.715 -10.411 1.00 97.31 130 GLU A C 1
ATOM 960 O O . GLU A 1 130 ? 10.050 -0.991 -11.494 1.00 97.31 130 GLU A O 1
ATOM 965 N N . ALA A 1 131 ? 11.315 0.383 -10.249 1.00 96.44 131 ALA A N 1
ATOM 966 C CA . ALA A 1 131 ? 11.607 1.290 -11.350 1.00 96.44 131 ALA A CA 1
ATOM 967 C C . ALA A 1 131 ? 12.309 0.542 -12.495 1.00 96.44 131 ALA A C 1
ATOM 969 O O . ALA A 1 131 ? 13.230 -0.235 -12.268 1.00 96.44 131 ALA A O 1
ATOM 970 N N . HIS A 1 132 ? 11.862 0.782 -13.730 1.00 96.19 132 HIS A N 1
ATOM 971 C CA . HIS A 1 132 ? 12.389 0.150 -14.949 1.00 96.19 132 HIS A CA 1
ATOM 972 C C . HIS A 1 132 ? 12.260 -1.388 -15.026 1.00 96.19 132 HIS A C 1
ATOM 974 O O . HIS A 1 132 ? 12.733 -1.972 -15.996 1.00 96.19 132 HIS A O 1
ATOM 980 N N . ASN A 1 133 ? 11.577 -2.042 -14.075 1.00 96.56 133 ASN A N 1
ATOM 981 C CA . ASN A 1 133 ? 11.437 -3.504 -14.024 1.00 96.56 133 ASN A CA 1
ATOM 982 C C . ASN A 1 133 ? 10.020 -3.964 -13.614 1.00 96.56 133 ASN A C 1
ATOM 984 O O . ASN A 1 133 ? 9.823 -5.020 -13.011 1.00 96.56 133 ASN A O 1
ATOM 988 N N . CYS A 1 134 ? 8.993 -3.173 -13.946 1.00 95.56 134 CYS A N 1
ATOM 989 C CA . CYS A 1 134 ? 7.630 -3.427 -13.470 1.00 95.56 134 CYS A CA 1
ATOM 990 C C . CYS A 1 134 ? 7.013 -4.746 -13.940 1.00 95.56 134 CYS A C 1
ATOM 992 O O . CYS A 1 134 ? 6.179 -5.302 -13.228 1.00 95.56 134 CYS A O 1
ATOM 994 N N . GLY A 1 135 ? 7.424 -5.259 -15.103 1.00 94.94 135 GLY A N 1
ATOM 995 C CA . GLY A 1 135 ? 6.911 -6.525 -15.631 1.00 94.94 135 GLY A CA 1
ATOM 996 C C . GLY A 1 135 ? 7.284 -7.738 -14.777 1.00 94.94 135 GLY A C 1
ATOM 997 O O . GLY A 1 135 ? 6.503 -8.680 -14.700 1.00 94.94 135 GLY A O 1
ATOM 998 N N . SER A 1 136 ? 8.433 -7.689 -14.102 1.00 95.75 136 SER A N 1
ATOM 999 C CA . SER A 1 136 ? 8.957 -8.816 -13.324 1.00 95.75 136 SER A CA 1
ATOM 1000 C C . SER A 1 136 ? 8.855 -8.572 -11.824 1.00 95.75 136 SER A C 1
ATOM 1002 O O . SER A 1 136 ? 8.565 -9.496 -11.070 1.00 95.75 136 SER A O 1
ATOM 1004 N N . HIS A 1 137 ? 9.105 -7.340 -11.374 1.00 96.50 137 HIS A N 1
ATOM 1005 C CA . HIS A 1 137 ? 9.200 -6.999 -9.958 1.00 96.50 137 HIS A CA 1
ATOM 1006 C C . HIS A 1 137 ? 8.115 -5.994 -9.582 1.00 96.50 137 HIS A C 1
ATOM 1008 O O . HIS A 1 137 ? 8.242 -4.777 -9.754 1.00 96.50 137 HIS A O 1
ATOM 1014 N N . ASN A 1 138 ? 7.018 -6.527 -9.060 1.00 96.56 138 ASN A N 1
ATOM 1015 C CA . ASN A 1 138 ? 5.886 -5.760 -8.577 1.00 96.56 138 ASN A CA 1
ATOM 1016 C C . ASN A 1 138 ? 5.195 -6.494 -7.430 1.00 96.56 138 ASN A C 1
ATOM 1018 O O . ASN A 1 138 ? 5.372 -7.696 -7.242 1.00 96.56 138 ASN A O 1
ATOM 1022 N N . TYR A 1 139 ? 4.411 -5.752 -6.660 1.00 96.62 139 TYR A N 1
ATOM 1023 C CA . TYR A 1 139 ? 3.457 -6.337 -5.736 1.00 96.62 139 TYR A CA 1
ATOM 1024 C C . TYR A 1 139 ? 2.114 -5.627 -5.838 1.00 96.62 139 TYR A C 1
ATOM 1026 O O . TYR A 1 139 ? 2.014 -4.437 -6.158 1.00 96.62 139 TYR A O 1
ATOM 1034 N N . VAL A 1 140 ? 1.081 -6.381 -5.488 1.00 96.56 140 VAL A N 1
ATOM 1035 C CA . VAL A 1 140 ? -0.234 -5.868 -5.128 1.00 96.56 140 VAL A CA 1
ATOM 1036 C C . VAL A 1 140 ? -0.395 -6.084 -3.632 1.00 96.56 140 VAL A C 1
ATOM 1038 O O . VAL A 1 140 ? 0.008 -7.114 -3.097 1.00 96.56 140 VAL A O 1
ATOM 1041 N N . ILE A 1 141 ? -0.967 -5.103 -2.952 1.00 96.38 141 ILE A N 1
ATOM 1042 C CA . ILE A 1 141 ? -1.349 -5.210 -1.550 1.00 96.38 141 ILE A CA 1
ATOM 1043 C C . ILE A 1 141 ? -2.863 -5.171 -1.437 1.00 96.38 141 ILE A C 1
ATOM 1045 O O . ILE A 1 141 ? -3.525 -4.433 -2.163 1.00 96.38 141 ILE A O 1
ATOM 1049 N N . ILE A 1 142 ? -3.395 -5.917 -0.479 1.00 96.88 142 ILE A N 1
ATOM 1050 C CA . ILE A 1 142 ? -4.800 -5.871 -0.094 1.00 96.88 142 ILE A CA 1
ATOM 1051 C C . ILE A 1 142 ? -4.838 -5.524 1.388 1.00 96.88 142 ILE A C 1
ATOM 1053 O O . ILE A 1 142 ? -4.243 -6.219 2.202 1.00 96.88 142 ILE A O 1
ATOM 1057 N N . TYR A 1 143 ? -5.496 -4.431 1.755 1.00 97.31 143 TYR A N 1
ATOM 1058 C CA . TYR A 1 143 ? -5.584 -3.951 3.132 1.00 97.31 143 TYR A CA 1
ATOM 1059 C C . TYR A 1 143 ? -7.032 -3.941 3.606 1.00 97.31 143 TYR A C 1
ATOM 1061 O O . TYR A 1 143 ? -7.905 -3.412 2.919 1.00 97.31 143 TYR A O 1
ATOM 1069 N N . SER A 1 144 ? -7.282 -4.486 4.797 1.00 95.62 144 SER A N 1
ATOM 1070 C CA . SER A 1 144 ? -8.559 -4.349 5.499 1.00 95.62 144 SER A CA 1
ATOM 1071 C C . SER A 1 144 ? -8.503 -3.146 6.438 1.00 95.62 144 SER A C 1
ATOM 1073 O O . SER A 1 144 ? -7.762 -3.184 7.428 1.00 95.62 144 SER A O 1
ATOM 1075 N N . PRO A 1 145 ? -9.311 -2.096 6.210 1.00 90.44 145 PRO A N 1
ATOM 1076 C CA . PRO A 1 145 ? -9.410 -0.984 7.152 1.00 90.44 145 PRO A CA 1
ATOM 1077 C C . PRO A 1 145 ? -10.028 -1.386 8.489 1.00 90.44 145 PRO A C 1
ATOM 1079 O O . PRO A 1 145 ? -9.683 -0.795 9.509 1.00 90.44 145 PRO A O 1
ATOM 1082 N N . THR A 1 146 ? -10.891 -2.406 8.491 1.00 91.75 146 THR A N 1
ATOM 1083 C CA . THR A 1 146 ? -11.561 -2.915 9.694 1.00 91.75 146 THR A CA 1
ATOM 1084 C C . THR A 1 146 ?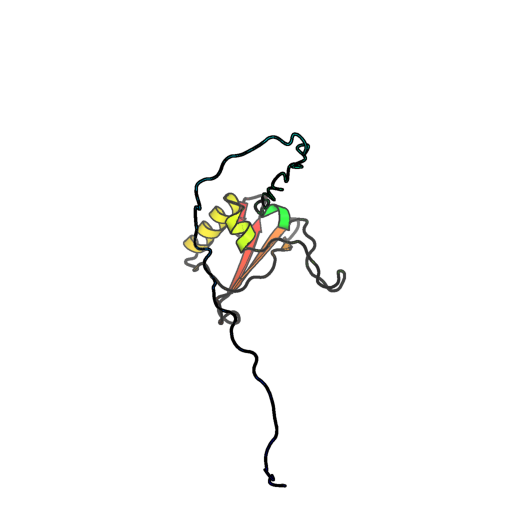 -10.579 -3.607 10.629 1.00 91.75 146 THR A C 1
ATOM 1086 O O . THR A 1 146 ? -10.538 -3.295 11.815 1.00 91.75 146 THR A O 1
ATOM 1089 N N . THR A 1 147 ? -9.755 -4.525 10.110 1.00 95.12 147 THR A N 1
ATOM 1090 C CA . THR A 1 147 ? -8.781 -5.249 10.945 1.00 95.12 147 THR A CA 1
ATOM 1091 C C . THR A 1 147 ? -7.423 -4.560 11.017 1.00 95.12 147 THR A C 1
ATOM 1093 O O . THR A 1 147 ? -6.570 -4.997 11.783 1.00 95.12 147 THR A O 1
ATOM 1096 N N . GLN A 1 148 ? -7.198 -3.523 10.206 1.00 96.12 148 GLN A N 1
ATOM 1097 C CA . GLN A 1 148 ? -5.931 -2.798 10.072 1.00 96.12 148 GLN A CA 1
ATOM 1098 C C . GLN A 1 148 ? -4.752 -3.705 9.692 1.00 96.12 148 GLN A C 1
ATOM 1100 O O . GLN A 1 148 ? -3.638 -3.576 10.206 1.00 96.12 148 GLN A O 1
ATOM 1105 N N . ARG A 1 149 ? -5.000 -4.660 8.791 1.00 94.94 149 ARG A N 1
ATOM 1106 C CA . ARG A 1 149 ? -4.012 -5.658 8.353 1.00 94.94 149 ARG A CA 1
ATOM 1107 C C . ARG A 1 149 ? -3.979 -5.749 6.840 1.00 94.94 149 ARG A C 1
ATOM 1109 O O . ARG A 1 149 ? -5.008 -5.566 6.193 1.00 94.94 149 ARG A O 1
ATOM 1116 N N . LEU A 1 150 ? -2.797 -6.051 6.308 1.00 93.81 150 LEU A N 1
ATOM 1117 C CA . LEU A 1 150 ? -2.680 -6.539 4.941 1.00 93.81 150 LEU A CA 1
ATOM 1118 C C . LEU A 1 150 ? -3.019 -8.033 4.929 1.00 93.81 150 LEU A C 1
ATOM 1120 O O . LEU A 1 150 ? -2.628 -8.741 5.865 1.00 93.81 150 LEU A O 1
ATOM 1124 N N . ALA A 1 151 ? -3.776 -8.445 3.917 1.00 82.81 151 ALA A N 1
A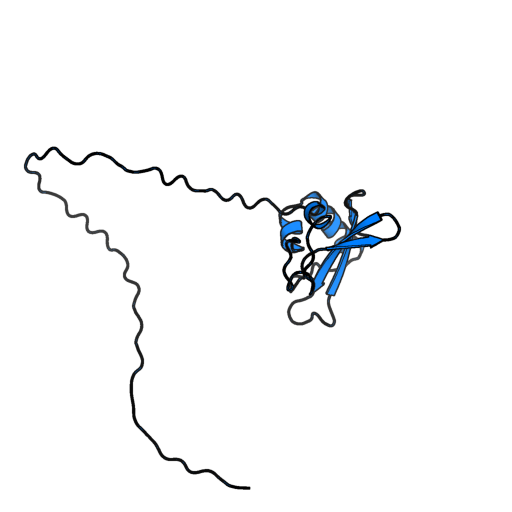TOM 1125 C CA . ALA A 1 151 ? -4.107 -9.832 3.615 1.00 82.81 151 ALA A CA 1
ATOM 1126 C C . ALA A 1 151 ? -3.019 -10.468 2.745 1.00 82.81 151 ALA A C 1
ATOM 1128 O O . ALA A 1 151 ? -2.407 -9.724 1.942 1.00 82.81 151 ALA A O 1
#